Protein AF-A0A845TPA9-F1 (afdb_monomer_lite)

Sequence (59 aa):
MSLPVITDHEFGQFQRFIFEAAGITLSSSKKALVSGRLARRLAHYQLDSYSAYFRLLGS

Radius of gyration: 11.09 Å; chains: 1; bounding box: 26×23×28 Å

Structure (mmCIF, N/CA/C/O backbone):
data_AF-A0A845TPA9-F1
#
_entry.id   AF-A0A845TPA9-F1
#
loop_
_atom_site.group_PDB
_atom_site.id
_atom_site.type_symbol
_atom_site.label_atom_id
_atom_site.label_alt_id
_atom_site.label_comp_id
_atom_site.label_asym_id
_atom_site.label_entity_id
_atom_site.label_seq_id
_atom_site.pdbx_PDB_ins_code
_atom_site.Cartn_x
_atom_site.Cartn_y
_atom_site.Cartn_z
_atom_site.occupancy
_atom_site.B_iso_or_equiv
_atom_site.auth_seq_id
_atom_site.auth_comp_id
_atom_site.auth_asym_id
_atom_site.auth_atom_id
_atom_site.pdbx_PDB_model_num
ATOM 1 N N . MET A 1 1 ? 12.518 -8.245 -15.537 1.00 50.09 1 MET A N 1
ATOM 2 C CA . MET A 1 1 ? 11.197 -7.859 -15.001 1.00 50.09 1 MET A CA 1
ATOM 3 C C . MET A 1 1 ? 11.416 -6.780 -13.964 1.00 50.09 1 MET A C 1
ATOM 5 O O . MET A 1 1 ? 12.106 -7.027 -12.983 1.00 50.09 1 MET A O 1
ATOM 9 N N . SER A 1 2 ? 10.944 -5.571 -14.240 1.00 64.19 2 SER A N 1
ATOM 10 C CA . SER A 1 2 ? 11.067 -4.421 -13.343 1.00 64.19 2 SER A CA 1
ATOM 11 C C . SER A 1 2 ? 10.238 -4.678 -12.087 1.00 64.19 2 SER A C 1
ATOM 13 O O . SER A 1 2 ? 9.076 -5.056 -12.196 1.00 64.19 2 SER A O 1
ATOM 15 N N . LEU A 1 3 ? 10.818 -4.500 -10.899 1.00 68.19 3 LEU A N 1
ATOM 16 C CA . LEU A 1 3 ? 10.041 -4.575 -9.663 1.00 68.19 3 LEU A CA 1
ATOM 17 C C . LEU A 1 3 ? 9.063 -3.389 -9.625 1.00 68.19 3 LEU A C 1
ATOM 19 O O . LEU A 1 3 ? 9.505 -2.255 -9.830 1.00 68.19 3 LEU A O 1
ATOM 23 N N . PRO A 1 4 ? 7.764 -3.610 -9.358 1.00 83.06 4 PRO A N 1
ATOM 24 C CA . PRO A 1 4 ? 6.811 -2.518 -9.255 1.00 83.06 4 PRO A CA 1
ATOM 25 C C . PRO A 1 4 ? 7.201 -1.609 -8.085 1.00 83.06 4 PRO A C 1
ATOM 27 O O . PRO A 1 4 ? 7.384 -2.059 -6.947 1.00 83.06 4 PRO A O 1
ATOM 30 N N . VAL A 1 5 ? 7.323 -0.312 -8.370 1.00 89.38 5 VAL A N 1
ATOM 31 C CA . VAL A 1 5 ? 7.622 0.734 -7.386 1.00 89.38 5 VAL A CA 1
ATOM 32 C C . VAL A 1 5 ? 6.314 1.389 -6.971 1.00 89.38 5 VAL A C 1
ATOM 34 O O . VAL A 1 5 ? 5.551 1.838 -7.819 1.00 89.38 5 VAL A O 1
ATOM 37 N N . ILE A 1 6 ? 6.055 1.442 -5.664 1.00 91.50 6 ILE A N 1
ATOM 38 C CA . ILE A 1 6 ? 4.861 2.105 -5.140 1.00 91.50 6 ILE A CA 1
ATOM 39 C C . ILE A 1 6 ? 5.067 3.622 -5.127 1.00 91.50 6 ILE A C 1
ATOM 41 O O . ILE A 1 6 ? 6.029 4.139 -4.544 1.00 91.50 6 ILE A O 1
ATOM 45 N N . THR A 1 7 ? 4.144 4.345 -5.747 1.00 92.31 7 THR A N 1
ATOM 46 C CA . THR A 1 7 ? 4.135 5.813 -5.709 1.00 92.31 7 THR A CA 1
ATOM 47 C C . THR A 1 7 ? 3.684 6.327 -4.337 1.00 92.31 7 THR A C 1
ATOM 49 O O . THR A 1 7 ? 3.070 5.599 -3.556 1.00 92.31 7 THR A O 1
ATOM 52 N N . ASP A 1 8 ? 3.979 7.586 -4.002 1.00 91.19 8 ASP A N 1
ATOM 53 C CA . ASP A 1 8 ? 3.453 8.195 -2.767 1.00 91.19 8 ASP A CA 1
ATOM 54 C C . ASP A 1 8 ? 1.923 8.280 -2.771 1.00 91.19 8 ASP A C 1
ATOM 56 O O . ASP A 1 8 ? 1.292 8.063 -1.739 1.00 91.19 8 ASP A O 1
ATOM 60 N N . HIS A 1 9 ? 1.323 8.502 -3.943 1.00 91.75 9 HIS A N 1
ATOM 61 C CA . HIS A 1 9 ? -0.127 8.518 -4.110 1.00 91.75 9 HIS A CA 1
ATOM 62 C C . HIS A 1 9 ? -0.761 7.146 -3.829 1.00 91.75 9 HIS A C 1
ATOM 64 O O . HIS A 1 9 ? -1.722 7.042 -3.069 1.00 91.75 9 HIS A O 1
ATOM 70 N N . GLU A 1 10 ? -0.216 6.067 -4.400 1.00 92.81 10 GLU A N 1
ATOM 71 C CA . GLU A 1 10 ? -0.669 4.703 -4.095 1.00 92.81 10 GLU A CA 1
ATOM 72 C C . GLU A 1 10 ? -0.455 4.363 -2.622 1.00 92.81 10 GLU A C 1
ATOM 74 O O . GLU A 1 10 ? -1.351 3.824 -1.980 1.00 92.81 10 GLU A O 1
ATOM 79 N N . PHE A 1 11 ? 0.697 4.725 -2.056 1.00 93.50 11 PHE A N 1
ATOM 80 C CA . PHE A 1 11 ? 0.964 4.489 -0.642 1.00 93.50 11 PHE A CA 1
ATOM 81 C C . PHE A 1 11 ? -0.050 5.199 0.267 1.00 93.50 11 PHE A C 1
ATOM 83 O O . PHE A 1 11 ? -0.557 4.575 1.198 1.00 93.50 11 PHE A O 1
ATOM 90 N N . GLY A 1 12 ? -0.411 6.449 -0.038 1.00 93.56 12 GLY A N 1
AT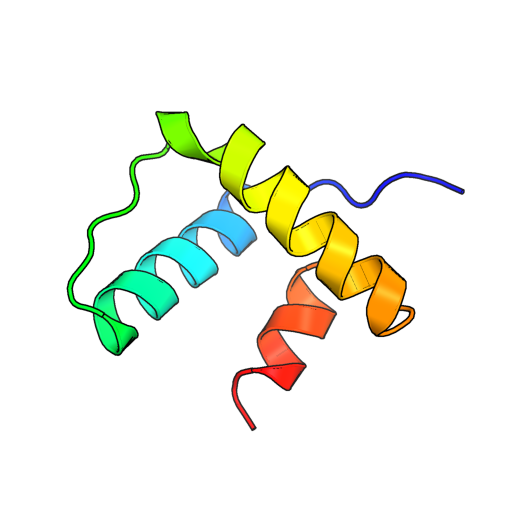OM 91 C CA . GLY A 1 12 ? -1.452 7.187 0.682 1.00 93.56 12 GLY A CA 1
ATOM 92 C C . GLY A 1 12 ? -2.819 6.497 0.639 1.00 93.56 12 GLY A C 1
ATOM 93 O O . GLY A 1 12 ? -3.506 6.432 1.659 1.00 93.56 12 GLY A O 1
ATOM 94 N N . GLN A 1 13 ? -3.184 5.897 -0.499 1.00 92.88 13 GLN A N 1
ATOM 95 C CA . GLN A 1 13 ? -4.408 5.091 -0.607 1.00 92.88 13 GLN A CA 1
ATOM 96 C C . GLN A 1 13 ? -4.364 3.867 0.318 1.00 92.88 13 GLN A C 1
ATOM 98 O O . GLN A 1 13 ? -5.331 3.609 1.032 1.00 92.88 13 GLN A O 1
ATOM 103 N N . PHE A 1 14 ? -3.231 3.158 0.394 1.00 92.44 14 PHE A N 1
ATOM 104 C CA . PHE A 1 14 ? -3.077 2.052 1.348 1.00 92.44 14 PHE A CA 1
ATOM 105 C C . PHE A 1 14 ? -3.083 2.515 2.807 1.00 92.44 14 PHE A C 1
ATOM 107 O O . PHE A 1 14 ? -3.650 1.819 3.645 1.00 92.44 14 PHE A O 1
ATOM 114 N N . GLN A 1 15 ? -2.477 3.662 3.133 1.00 93.25 15 GLN A N 1
ATOM 115 C CA . GLN A 1 15 ? -2.530 4.217 4.491 1.00 93.25 15 GLN A CA 1
ATOM 116 C C . GLN A 1 15 ? -3.977 4.465 4.914 1.00 93.25 15 GLN A C 1
ATOM 118 O O . GLN A 1 15 ? -4.373 4.037 5.997 1.00 93.25 15 GLN A O 1
ATOM 123 N N . ARG A 1 16 ? -4.766 5.109 4.046 1.00 92.81 16 ARG A N 1
ATOM 124 C CA . ARG A 1 16 ? -6.181 5.373 4.305 1.00 92.81 16 ARG A CA 1
ATOM 125 C C . ARG A 1 16 ? -6.988 4.083 4.411 1.00 92.81 16 ARG A C 1
ATOM 127 O O . ARG A 1 16 ? -7.704 3.921 5.387 1.00 92.81 16 ARG A O 1
ATOM 134 N N . PHE A 1 17 ? -6.802 3.147 3.484 1.00 92.00 17 PHE A N 1
ATOM 135 C CA . PHE A 1 17 ? -7.475 1.849 3.515 1.00 92.00 17 PHE A CA 1
ATOM 136 C C . PHE A 1 17 ? -7.188 1.071 4.808 1.00 92.00 17 PHE A C 1
ATOM 138 O O . PHE A 1 17 ? -8.104 0.560 5.441 1.00 92.00 17 PHE A O 1
ATOM 145 N N . ILE A 1 18 ? -5.925 1.002 5.243 1.00 90.19 18 ILE A N 1
ATOM 146 C CA . ILE A 1 18 ? -5.543 0.312 6.488 1.00 90.19 18 ILE A CA 1
ATOM 147 C C . ILE A 1 18 ? -6.116 1.030 7.714 1.00 90.19 18 ILE A C 1
ATOM 149 O O . ILE A 1 18 ? -6.537 0.373 8.668 1.00 90.19 18 ILE A O 1
ATOM 153 N N . PHE A 1 19 ? -6.143 2.363 7.696 1.00 93.50 19 PHE A N 1
ATOM 154 C CA . PHE A 1 19 ? -6.756 3.148 8.760 1.00 93.50 19 PHE A CA 1
ATOM 155 C C . PHE A 1 19 ? -8.269 2.907 8.834 1.00 93.50 19 PHE A C 1
ATOM 157 O O . PHE A 1 19 ? -8.779 2.639 9.915 1.00 93.50 19 PHE A O 1
ATOM 164 N N . GLU A 1 20 ? -8.974 2.923 7.703 1.00 91.75 20 GLU A N 1
ATOM 165 C CA . GLU A 1 20 ? -10.416 2.654 7.637 1.00 91.75 20 GLU A CA 1
ATOM 166 C C . GLU A 1 20 ? -10.745 1.199 8.025 1.00 91.75 20 GLU A C 1
ATOM 168 O O . GLU A 1 20 ? -11.724 0.961 8.726 1.00 91.75 20 GLU A O 1
ATOM 173 N N . ALA A 1 21 ? -9.908 0.227 7.644 1.00 89.81 21 ALA A N 1
ATOM 174 C CA . ALA A 1 21 ? -10.146 -1.191 7.919 1.00 89.81 21 ALA A CA 1
ATOM 175 C C . ALA A 1 21 ? -9.772 -1.635 9.347 1.00 89.81 21 ALA A C 1
ATOM 177 O O . ALA A 1 21 ? -10.395 -2.550 9.882 1.00 89.81 21 ALA A O 1
ATOM 178 N N . ALA A 1 22 ? -8.731 -1.051 9.951 1.00 91.69 22 ALA A N 1
ATOM 179 C CA . ALA A 1 22 ? -8.162 -1.531 11.218 1.00 91.69 22 ALA A CA 1
ATOM 180 C C . ALA A 1 22 ? -7.943 -0.439 12.280 1.00 91.69 22 ALA A C 1
ATOM 182 O O . ALA A 1 22 ? -7.482 -0.748 13.377 1.00 91.69 22 ALA A O 1
ATOM 183 N N . GLY A 1 23 ? -8.204 0.834 11.970 1.00 92.38 23 GLY A N 1
ATOM 184 C CA . GLY A 1 23 ? -7.930 1.966 12.865 1.00 92.38 23 GLY A CA 1
ATOM 185 C C . GLY A 1 23 ? -6.438 2.260 13.070 1.00 92.38 23 GLY A C 1
ATOM 186 O O . GLY A 1 23 ? -6.074 3.011 13.972 1.00 92.38 23 GLY A O 1
ATOM 187 N N . ILE A 1 24 ? -5.549 1.660 12.267 1.00 90.50 24 ILE A N 1
ATOM 188 C CA . ILE A 1 24 ? -4.096 1.781 12.434 1.00 90.50 24 ILE A CA 1
ATOM 189 C C . ILE A 1 24 ? -3.550 2.885 11.533 1.00 90.50 24 ILE A C 1
ATOM 191 O O . ILE A 1 24 ? -3.596 2.787 10.307 1.00 90.50 24 ILE A O 1
ATOM 195 N N . THR A 1 25 ? -2.913 3.888 12.138 1.00 89.50 25 THR A N 1
ATOM 196 C CA . THR A 1 25 ? -2.147 4.893 11.394 1.00 89.50 25 THR A CA 1
ATOM 197 C C . THR A 1 25 ? -0.803 4.317 10.960 1.00 89.50 25 THR A C 1
ATOM 199 O O . THR A 1 25 ? 0.107 4.075 11.760 1.00 89.50 25 THR A O 1
ATOM 202 N N . LEU A 1 26 ? -0.657 4.103 9.659 1.00 89.81 26 LEU A N 1
ATOM 203 C CA . LEU A 1 26 ? 0.597 3.680 9.057 1.00 89.81 26 LEU A CA 1
ATOM 204 C C . LEU A 1 26 ? 1.475 4.910 8.785 1.00 89.81 26 LEU A C 1
ATOM 206 O O . LEU A 1 26 ? 1.055 5.798 8.056 1.00 89.81 26 LEU A O 1
ATOM 210 N N . SER A 1 27 ? 2.686 4.983 9.345 1.00 90.81 27 SER A N 1
ATOM 211 C CA . SER A 1 27 ? 3.610 6.095 9.068 1.00 90.81 27 SER A CA 1
ATOM 212 C C . SER A 1 27 ? 4.349 5.915 7.738 1.00 90.81 27 SER A C 1
ATOM 214 O O . SER A 1 27 ? 4.616 4.789 7.308 1.00 90.81 27 SER A O 1
ATOM 216 N N . SER A 1 28 ? 4.753 7.025 7.117 1.00 88.06 28 SER A N 1
ATOM 217 C CA . SER A 1 28 ? 5.567 7.035 5.891 1.00 88.06 28 SER A CA 1
ATOM 218 C C . SER A 1 28 ? 6.899 6.296 6.050 1.00 88.06 28 SER A C 1
ATOM 220 O O . SER A 1 28 ? 7.357 5.641 5.117 1.00 88.06 28 SER A O 1
ATOM 222 N N . SER A 1 29 ? 7.474 6.280 7.255 1.00 91.00 29 SER A N 1
ATOM 223 C CA . SER A 1 29 ? 8.691 5.520 7.581 1.00 91.00 29 SER A CA 1
ATOM 224 C C . SER A 1 29 ? 8.540 4.010 7.354 1.00 91.00 29 SER A C 1
ATOM 226 O O . SER A 1 29 ? 9.524 3.313 7.126 1.00 91.00 29 SER A O 1
ATOM 228 N N . LYS A 1 30 ? 7.308 3.483 7.392 1.00 89.38 30 LYS A N 1
ATOM 229 C CA . LYS A 1 30 ? 7.006 2.061 7.165 1.00 89.38 30 LYS A CA 1
ATOM 230 C C . LYS A 1 30 ? 6.757 1.733 5.686 1.00 89.38 30 LYS A C 1
ATOM 232 O O . LYS A 1 30 ? 6.480 0.573 5.377 1.00 89.38 30 LYS A O 1
ATOM 237 N N . LYS A 1 31 ? 6.883 2.705 4.768 1.00 89.94 31 LYS A N 1
ATOM 238 C CA . LYS A 1 31 ? 6.622 2.530 3.327 1.00 89.94 31 LYS A CA 1
ATOM 239 C C . LYS A 1 31 ? 7.390 1.356 2.729 1.00 89.94 31 LYS A C 1
ATOM 241 O O . LYS A 1 31 ? 6.774 0.524 2.076 1.00 89.94 31 LYS A O 1
ATOM 246 N N . ALA A 1 32 ? 8.687 1.233 3.018 1.00 90.31 32 ALA A N 1
ATOM 247 C CA . ALA A 1 32 ? 9.521 0.139 2.511 1.00 90.31 32 ALA A CA 1
ATOM 248 C C . ALA A 1 32 ? 9.069 -1.253 3.003 1.00 90.31 32 ALA A C 1
ATOM 250 O O . ALA A 1 32 ? 9.091 -2.230 2.257 1.00 90.31 32 ALA A O 1
ATOM 251 N N . LEU A 1 33 ? 8.619 -1.352 4.258 1.00 91.56 33 LEU A N 1
ATOM 252 C CA . LEU A 1 33 ? 8.123 -2.610 4.823 1.00 91.56 33 LEU A CA 1
ATOM 253 C C . LEU A 1 33 ? 6.787 -3.014 4.189 1.00 91.56 33 LEU A C 1
ATOM 255 O O . LEU A 1 33 ? 6.557 -4.184 3.878 1.00 91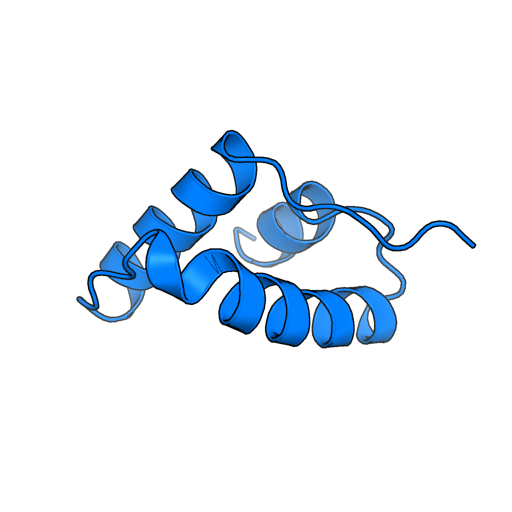.56 33 LEU A O 1
ATOM 259 N N . VAL A 1 34 ? 5.902 -2.043 3.985 1.00 90.81 34 VAL A N 1
ATOM 260 C CA . VAL A 1 34 ? 4.583 -2.272 3.390 1.00 90.81 34 VAL A CA 1
ATOM 261 C C . VAL A 1 34 ? 4.703 -2.584 1.905 1.00 90.81 34 VAL A C 1
ATOM 263 O O . VAL A 1 34 ? 4.100 -3.557 1.459 1.00 90.81 34 VAL A O 1
ATOM 266 N N . SER A 1 35 ? 5.529 -1.843 1.162 1.00 90.94 35 SER A N 1
ATOM 267 C CA . SER A 1 35 ? 5.790 -2.116 -0.253 1.00 90.94 35 SER A CA 1
ATOM 268 C C . SER A 1 35 ? 6.349 -3.522 -0.450 1.00 90.94 35 SER A C 1
ATOM 270 O O . SER A 1 35 ? 5.843 -4.253 -1.292 1.00 90.94 35 SER A O 1
ATOM 272 N N . GLY A 1 36 ? 7.288 -3.970 0.391 1.00 91.94 36 GLY A N 1
ATOM 273 C CA . GLY A 1 36 ? 7.806 -5.341 0.342 1.00 91.94 36 GLY A CA 1
ATOM 274 C C . GLY A 1 36 ? 6.736 -6.414 0.591 1.00 91.94 36 GLY A C 1
ATOM 275 O O . GLY A 1 36 ? 6.689 -7.424 -0.115 1.00 91.94 36 GLY A O 1
ATOM 276 N N . ARG A 1 37 ? 5.836 -6.204 1.564 1.00 91.56 37 ARG A N 1
ATOM 277 C CA . ARG A 1 37 ? 4.722 -7.137 1.837 1.00 91.56 37 ARG A CA 1
ATOM 278 C C . ARG A 1 37 ? 3.708 -7.168 0.695 1.00 91.56 37 ARG A C 1
ATOM 280 O O . ARG A 1 37 ? 3.250 -8.247 0.323 1.00 91.56 37 ARG A O 1
ATOM 287 N N . LEU A 1 38 ? 3.375 -6.005 0.143 1.00 91.50 38 LEU A N 1
ATOM 288 C CA . LEU A 1 38 ? 2.458 -5.874 -0.984 1.00 91.50 38 LEU A CA 1
ATOM 289 C C . LEU A 1 38 ? 3.064 -6.461 -2.265 1.00 91.50 38 LEU A C 1
ATOM 291 O O . LEU A 1 38 ? 2.372 -7.191 -2.960 1.00 91.50 38 LEU A O 1
ATOM 295 N N . ALA A 1 39 ? 4.356 -6.267 -2.534 1.00 91.88 39 ALA A N 1
ATOM 296 C CA . ALA A 1 39 ? 5.035 -6.839 -3.699 1.00 91.88 39 ALA A CA 1
ATOM 297 C C . ALA A 1 39 ? 4.921 -8.374 -3.755 1.00 91.88 39 ALA A C 1
ATOM 299 O O . ALA A 1 39 ? 4.691 -8.942 -4.821 1.00 91.88 39 ALA A O 1
ATOM 300 N N . ARG A 1 40 ? 4.991 -9.059 -2.601 1.00 92.19 40 ARG A N 1
ATOM 301 C CA . ARG A 1 40 ? 4.740 -10.512 -2.530 1.00 92.19 40 ARG A CA 1
ATOM 302 C C . ARG A 1 40 ? 3.304 -10.880 -2.913 1.00 92.19 40 ARG A C 1
ATOM 304 O O . ARG A 1 40 ? 3.088 -11.924 -3.519 1.00 92.19 40 ARG A O 1
ATOM 311 N N . ARG A 1 41 ? 2.325 -10.038 -2.565 1.00 92.00 41 ARG A N 1
ATOM 312 C CA . ARG A 1 41 ? 0.921 -10.221 -2.963 1.00 92.00 41 ARG A CA 1
ATOM 313 C C . ARG A 1 41 ? 0.725 -9.949 -4.452 1.00 92.00 41 ARG A C 1
ATOM 315 O O . ARG A 1 41 ? 0.077 -10.752 -5.106 1.00 92.00 41 ARG A O 1
ATOM 322 N N . LEU A 1 42 ? 1.335 -8.895 -4.995 1.00 93.00 42 LEU A N 1
ATOM 323 C CA . LEU A 1 42 ? 1.327 -8.609 -6.433 1.00 93.00 42 LEU A CA 1
ATOM 324 C C . LEU A 1 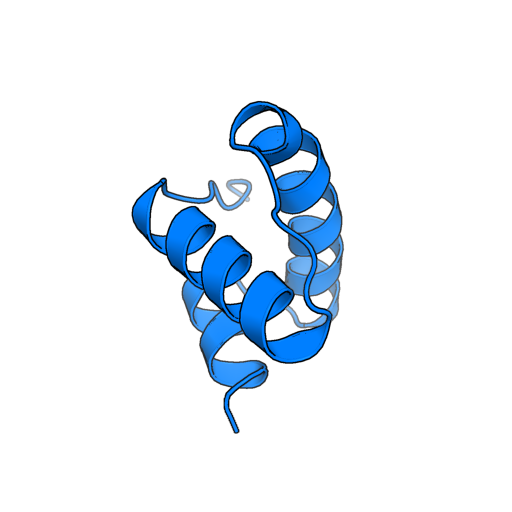42 ? 1.852 -9.809 -7.228 1.00 93.00 42 LEU A C 1
ATOM 326 O O . LEU A 1 42 ? 1.173 -10.275 -8.132 1.00 93.00 42 LEU A O 1
ATOM 330 N N . ALA A 1 43 ? 2.996 -10.372 -6.826 1.00 91.75 43 ALA A N 1
ATOM 331 C CA . ALA A 1 43 ? 3.553 -11.565 -7.463 1.00 91.75 43 ALA A CA 1
ATOM 332 C C . ALA A 1 43 ? 2.613 -12.781 -7.373 1.00 91.75 43 ALA A C 1
ATOM 334 O O . ALA A 1 43 ? 2.470 -13.516 -8.345 1.00 91.75 43 ALA A O 1
ATOM 335 N N . HIS A 1 44 ? 1.944 -12.978 -6.231 1.00 93.38 44 HIS A N 1
ATOM 336 C CA . HIS A 1 44 ? 0.974 -14.062 -6.053 1.00 93.38 44 HIS A CA 1
ATOM 337 C C . HIS A 1 44 ? -0.233 -13.939 -6.996 1.00 93.38 44 HIS A C 1
ATOM 339 O O . HIS A 1 44 ? -0.682 -14.943 -7.538 1.00 93.38 44 HIS A O 1
ATOM 345 N N . TYR A 1 45 ? -0.723 -12.718 -7.217 1.00 91.88 45 TYR A N 1
ATOM 346 C CA . TYR A 1 45 ? -1.837 -12.432 -8.127 1.00 91.88 45 TYR A CA 1
ATOM 347 C C . TYR A 1 45 ? -1.394 -12.101 -9.563 1.00 91.88 45 TYR A C 1
ATOM 349 O O . TYR A 1 45 ? -2.232 -11.719 -10.372 1.00 91.88 45 TYR A O 1
ATOM 357 N N . GLN A 1 46 ? -0.099 -12.232 -9.880 1.00 91.94 46 GLN A N 1
ATOM 358 C CA . GLN A 1 46 ? 0.488 -11.883 -11.182 1.00 91.94 46 GLN A CA 1
ATOM 359 C C . GLN A 1 46 ? 0.138 -10.454 -11.644 1.00 91.94 46 GLN A C 1
ATOM 361 O O . GLN A 1 46 ? -0.186 -10.215 -12.803 1.00 91.94 46 GLN A O 1
ATOM 366 N N . LEU A 1 47 ? 0.184 -9.499 -10.712 1.00 92.12 47 LEU A N 1
ATOM 367 C CA . LEU A 1 47 ? -0.118 -8.092 -10.960 1.00 92.12 47 LEU A CA 1
ATOM 368 C C . LEU A 1 47 ? 1.159 -7.266 -11.103 1.00 92.12 47 LEU A C 1
ATOM 370 O O . LEU A 1 47 ? 2.053 -7.331 -10.259 1.00 92.12 47 LEU A O 1
ATOM 374 N N . ASP A 1 48 ? 1.174 -6.388 -12.102 1.00 89.88 48 ASP A N 1
ATOM 375 C CA . ASP A 1 48 ? 2.326 -5.531 -12.406 1.00 89.88 48 ASP A CA 1
ATOM 376 C C . ASP A 1 48 ? 2.250 -4.134 -11.762 1.00 89.88 48 ASP A C 1
ATOM 378 O O . ASP A 1 48 ? 3.143 -3.309 -11.949 1.00 89.88 48 ASP A O 1
ATOM 382 N N . SER A 1 49 ? 1.191 -3.829 -10.999 1.00 91.38 49 SER A N 1
ATOM 383 C CA . SER A 1 49 ? 1.040 -2.529 -10.326 1.00 91.38 49 SER A CA 1
ATOM 384 C C . SER A 1 49 ? 0.289 -2.609 -8.998 1.00 91.38 49 SER A C 1
ATOM 386 O O . SER A 1 49 ? -0.600 -3.443 -8.802 1.00 91.38 49 SER A O 1
ATOM 388 N N . TYR A 1 50 ? 0.615 -1.691 -8.083 1.00 92.75 50 TYR A N 1
ATOM 389 C CA . TYR A 1 50 ? -0.082 -1.579 -6.800 1.00 92.75 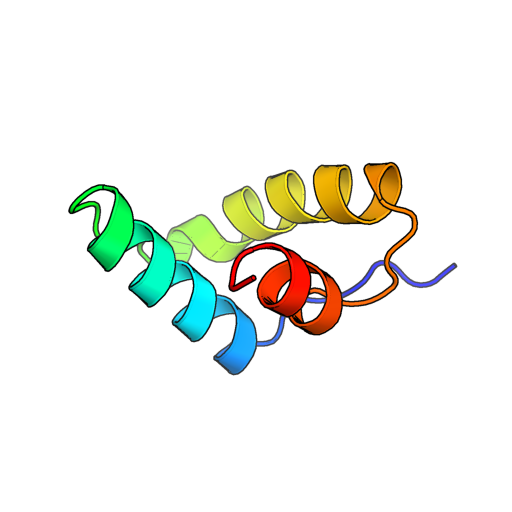50 TYR A CA 1
ATOM 390 C C . TYR A 1 50 ? -1.509 -1.069 -6.976 1.00 92.75 50 TYR A C 1
ATOM 392 O O . TYR A 1 50 ? -2.398 -1.519 -6.262 1.00 92.75 50 TYR A O 1
ATOM 400 N N . SER A 1 51 ? -1.748 -0.199 -7.956 1.00 92.25 51 SER A N 1
ATOM 401 C CA . SER A 1 51 ? -3.094 0.226 -8.349 1.00 92.25 51 SER A CA 1
ATOM 402 C C . SER A 1 51 ? -3.984 -0.946 -8.781 1.00 92.25 51 SER A C 1
ATOM 404 O O . SER A 1 51 ? -5.145 -1.002 -8.378 1.00 92.25 51 SER A O 1
ATOM 406 N N . ALA A 1 52 ? -3.461 -1.907 -9.555 1.00 92.12 52 ALA A N 1
ATOM 407 C CA . ALA A 1 52 ? -4.224 -3.103 -9.926 1.00 92.12 52 ALA A CA 1
ATOM 408 C C . ALA A 1 52 ? -4.573 -3.950 -8.696 1.00 92.12 52 ALA A C 1
ATOM 410 O O . ALA A 1 52 ? -5.708 -4.401 -8.558 1.00 92.12 52 ALA A O 1
ATOM 411 N N . TYR A 1 53 ? -3.628 -4.093 -7.763 1.00 93.19 53 TYR A N 1
ATOM 412 C CA . TYR A 1 53 ? -3.890 -4.781 -6.500 1.00 93.19 53 TYR A CA 1
ATOM 413 C C . TYR A 1 53 ? -4.905 -4.029 -5.630 1.00 93.19 53 TYR A C 1
ATOM 415 O O . TYR A 1 53 ? -5.776 -4.647 -5.033 1.00 93.19 53 TYR A O 1
ATOM 423 N N . PHE A 1 54 ? -4.848 -2.698 -5.590 1.00 91.50 54 PHE A N 1
ATOM 424 C CA . PHE A 1 54 ? -5.798 -1.887 -4.831 1.00 91.50 54 PHE A CA 1
ATOM 425 C C . PHE A 1 54 ? -7.229 -2.023 -5.370 1.00 91.50 54 PHE A C 1
ATOM 427 O O . PHE A 1 54 ? -8.161 -2.169 -4.586 1.00 91.50 54 PHE A O 1
ATOM 434 N N . ARG A 1 55 ? -7.411 -2.067 -6.698 1.00 91.50 55 ARG A N 1
ATOM 435 C CA . ARG A 1 55 ? -8.726 -2.324 -7.317 1.00 91.50 55 ARG A CA 1
ATOM 436 C C . ARG A 1 55 ? -9.300 -3.691 -6.942 1.00 91.50 55 ARG A C 1
ATOM 438 O O . ARG A 1 55 ? -10.503 -3.787 -6.756 1.00 91.50 55 ARG A O 1
ATOM 445 N N . LEU A 1 56 ? -8.451 -4.711 -6.801 1.00 90.94 56 LEU A N 1
ATOM 446 C CA . LEU A 1 56 ? -8.865 -6.047 -6.355 1.00 90.94 56 LEU A CA 1
ATOM 447 C C . LEU A 1 56 ? -9.371 -6.053 -4.900 1.00 90.94 56 LEU A C 1
ATOM 449 O O . LEU A 1 56 ? -10.187 -6.890 -4.546 1.00 90.94 56 LEU A O 1
ATOM 453 N N . LEU A 1 57 ? -8.882 -5.142 -4.050 1.00 86.56 57 LEU A N 1
ATOM 454 C CA . LEU A 1 57 ? -9.315 -5.034 -2.650 1.00 86.56 57 LEU A CA 1
ATOM 455 C C . LEU A 1 57 ? -10.634 -4.267 -2.474 1.00 86.56 57 LEU A C 1
ATOM 457 O O . LEU A 1 57 ? -11.281 -4.421 -1.444 1.00 86.56 57 LEU A O 1
ATOM 461 N N . GLY A 1 58 ? -10.986 -3.403 -3.430 1.00 76.25 58 GLY A N 1
ATOM 462 C CA . GLY A 1 58 ? -12.165 -2.534 -3.378 1.00 76.25 58 GLY A CA 1
ATOM 463 C C . GLY A 1 58 ? -13.406 -3.081 -4.090 1.00 76.25 58 GLY A C 1
ATOM 464 O O . GLY A 1 58 ? -14.318 -2.298 -4.348 1.00 76.25 58 GLY A O 1
ATOM 465 N N . SER A 1 59 ? -13.415 -4.368 -4.457 1.00 51.72 59 SER A N 1
ATOM 466 C CA . SER A 1 59 ? -14.560 -5.071 -5.059 1.00 51.72 59 SER A CA 1
ATOM 467 C C . SER A 1 59 ? -15.435 -5.755 -4.020 1.00 51.72 59 SER A C 1
ATOM 469 O O . SER A 1 59 ? -14.839 -6.419 -3.141 1.00 51.72 59 SER A O 1
#

pLDDT: mean 88.85, std 8.81, range [50.09, 93.56]

Foldseek 3Di:
DDQEDQDPVLVVVVQVVCCVVPVDRDDPVCVVVVSVVVSVVCVVVVHRYSVVVVVVVVD

Secondary structure (DSSP, 8-state):
-PPPPPPHHHHHHHHHHHHHHH-----GGGHHHHHHHHHHHHHHTT-S-HHHHHHHHT-

=== Feature glossary ===
Legend for the data blocks above and below:

— What the protein is —

Sequence gives the chain of amino acids in standard one-letter code (A=alanine, C=cysteine, …, Y=tyrosine), read N→C. It is the only feature that is directly encoded by the gene; all structural features are derived from the folded form of this sequence.

The annotation block draws on four external resources. InterPro: which protein families and domains the sequence belongs to. GO: standardized terms for what the protein does, what process it participates in, and where in the cell it acts. CATH: which structural fold it has in the CATH hierarchy. Organism: the species of origin.

— Where its atoms are —

Atomic coordinates in PDBx/mmCIF format — the same representation the Protein Data Bank distributes. Each line of the _atom_site loop places one backbone atom in C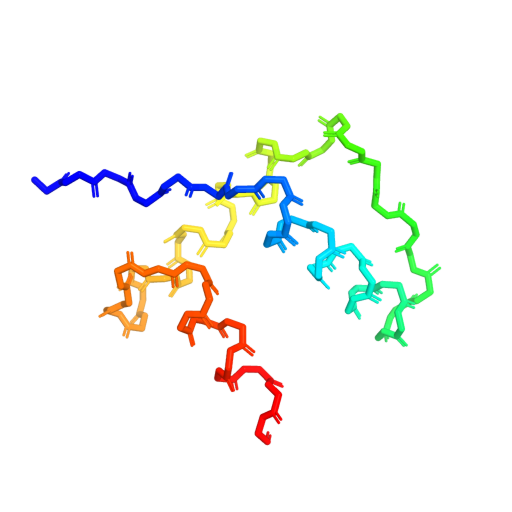artesian space (units: ångströms, origin: arbitrary).

Six rendered views show the 3D structure from the faces of a cube — i.e. along ±x, ±y, ±z. Rendering representation is drawn randomly per protein from cartoon (secondary-structure ribbons), sticks (backbone bonds), or molecular surface; coloring is either N→C rainbow (blue at the N-terminus through red at the C-terminus) or one color per chain.

— Local backbone conformation —

DSSP 8-state secondary structure assigns each residue one of H (α-helix), G (3₁₀-helix), I (π-helix), E (extended β-strand), B (isolated β-br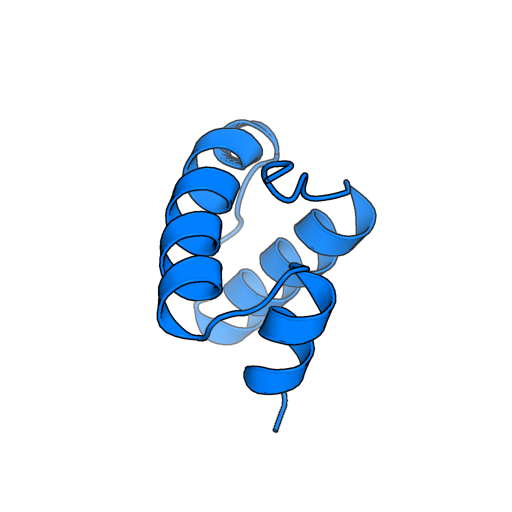idge), T (hydrogen-bonded turn), S (bend), or '-' (coil). The assignment is computed from backbone hydrogen-bond geometry via the Kabsch–Sander algorithm.

P-SEA three-state annotation labels each residue as helix, strand, or coil based purely on the geometry of the Cα trace. It serves as a fallback when the full backbone (and thus DSSP) is unavailable.

φ (phi) and ψ (psi) are the two rotatable backbone dihedrals per residue: φ is the C(i-1)–N–Cα–C torsion, ψ is the N–Cα–C–N(i+1) torsion, both in degrees on (−180°, 180°]. α-helical residues cluster near (−60°, −45°); β-strand residues near (−120°, +130°). A Ramachandran plot is simply a scatter of (φ, ψ) for every residue.

— Global shape and packing —

Radius of gyration (Rg) is the root-mean-square distance of Cα atoms from their centroid — a single number for overall size and compactness. A globular domain of N residues has Rg ≈ 2.2·N^0.38 Å; an extended or disordered chain has a much larger Rg. The Cα contact count is the number of residue pairs whose Cα atoms are within 8 Å and are more than four positions apart in sequence — a standard proxy for tertiary packing density. The bounding box is the smallest axis-aligned box enclosing all Cα atoms.

Accessible surface area quantifies burial. A residue with SASA near zero is packed into the hydrophobic core; one with SASA >100 Å² sits on the surface. Computed here via the Shrake–Rupley numerical algorithm with a 1.4 Å probe.

The contact map is a binary N×N matrix image: pixel (i, j) is dark where Cα_i and Cα_j are within 8 Å and |i−j|>4. Because the |i−j|>4 filter removes local helical contacts, off-diagonal stripes parallel to the main diagonal indicate parallel β-sheets; stripes perpendicular to it indicate antiparallel β-sheets. The Ramachandran plot scatters every residue's (φ, ψ) pair against the sterically allowed regions. The PAE heatmap renders the predicted-aligned-error matrix.

— Structural neighborhood —

A 3Di character summarizes, for each residue, the relative orientation of the Cα frame of its nearest spatial neighbor. Because it encodes fold topology rather than chemistry, 3Di alignments detect remote structural similarity that sequence alignment misses.

Structural nearest neighbors (via Foldseek easy-search vs the PDB). Reported per hit: target PDB id, E-value, and alignment TM-score. A TM-score above ~0.5 is the conventional threshold for 'same fold'.

— Confidence and disorder —

For AlphaFold models, the B-factor field carries pLDDT — the model's own estimate of local accuracy on a 0–100 scale. Regions with pLDDT<50 should be treated as essentially unmodeled; they often correspond to intrinsically disordered segments.

B-factor (Debye–Waller factor) reflects atomic displacement in the crystal lattice. It is an experimental observable (units Å²), not a prediction; low values mean the atom is pinned down, high values mean it moves or is heterogeneous across the crystal.

Predicted Aligned Error (PAE) is an AlphaFold confidence matrix: entry (i, j) is the expected error in the position of residue j, in ångströms, when the prediction is superimposed on the true structure at residue i. Low PAE within a block of residues means that block is internally rigid and well-predicted; high PAE between two blocks means their relative placement is uncertain even if each block individually is confident.